Protein AF-A0A940QGY1-F1 (afdb_monomer_lite)

Secondary structure (DSSP, 8-state):
--HHHHHHHHHTTSGGGHHHHHHHHHHHHHHHHHHHHHHHHHHHHHHHHHS-STTHHHHHHHHHHHHHHGGGS-HHHHHHHHHHHHHHHHHHHHHHHHHTHHHHHHHHHHHHHHH-

Structure (mmCIF, N/CA/C/O backbone):
data_AF-A0A940QGY1-F1
#
_entry.id   AF-A0A940QGY1-F1
#
loop_
_atom_site.group_PDB
_atom_site.id
_atom_site.type_symbol
_atom_site.label_atom_id
_atom_site.label_alt_id
_atom_site.label_comp_id
_atom_site.label_asym_id
_atom_site.label_entity_id
_atom_site.label_seq_id
_atom_site.pdbx_PDB_ins_code
_atom_site.Cartn_x
_atom_site.Cartn_y
_atom_site.Cartn_z
_atom_site.occupancy
_atom_site.B_iso_or_equiv
_atom_site.auth_seq_id
_atom_site.auth_comp_id
_atom_site.auth_asym_id
_atom_site.auth_atom_id
_atom_site.pdbx_PDB_model_num
ATOM 1 N N . LEU A 1 1 ? 2.947 11.093 -23.088 1.00 48.25 1 LEU A N 1
ATOM 2 C CA . LEU A 1 1 ? 3.935 10.084 -22.641 1.00 48.25 1 LEU A CA 1
ATOM 3 C C . LEU A 1 1 ? 3.428 9.461 -21.346 1.00 48.25 1 LEU A C 1
ATOM 5 O O . LEU A 1 1 ? 2.888 10.184 -20.520 1.00 48.25 1 LEU A O 1
ATOM 9 N N . SER A 1 2 ? 3.587 8.152 -21.177 1.00 69.25 2 SER A N 1
ATOM 10 C CA . SER A 1 2 ? 3.399 7.462 -19.895 1.00 69.25 2 SER A CA 1
ATOM 11 C C . SER A 1 2 ? 4.534 7.809 -18.913 1.00 69.25 2 SER A C 1
ATOM 13 O O . SER A 1 2 ? 5.599 8.272 -19.328 1.00 69.25 2 SER A O 1
ATOM 15 N N . GLY A 1 3 ? 4.301 7.618 -17.607 1.00 68.56 3 GLY A N 1
ATOM 16 C CA . GLY A 1 3 ? 5.160 8.151 -16.536 1.00 68.56 3 GLY A CA 1
ATOM 17 C C . GLY A 1 3 ? 6.610 7.648 -16.537 1.00 68.56 3 GLY A C 1
ATOM 18 O O . GLY A 1 3 ? 7.533 8.447 -16.408 1.00 68.56 3 GLY A O 1
ATOM 19 N N . SER A 1 4 ? 6.837 6.346 -16.744 1.00 71.75 4 SER A N 1
ATOM 20 C CA . SER A 1 4 ? 8.195 5.771 -16.724 1.00 71.75 4 SER A CA 1
ATOM 21 C C . SER A 1 4 ? 9.077 6.248 -17.897 1.00 71.75 4 SER A C 1
ATOM 23 O O . SER A 1 4 ? 10.173 6.739 -17.629 1.00 71.75 4 SER A O 1
ATOM 25 N N . PRO A 1 5 ? 8.619 6.234 -19.168 1.00 77.38 5 PRO A N 1
ATOM 26 C CA . PRO A 1 5 ? 9.389 6.796 -20.285 1.00 77.38 5 PRO A CA 1
ATOM 27 C C . PRO A 1 5 ? 9.684 8.298 -20.154 1.00 77.38 5 PRO A C 1
ATOM 29 O O . PRO A 1 5 ? 10.741 8.758 -20.579 1.00 77.38 5 PRO A O 1
ATOM 32 N N . LEU A 1 6 ? 8.767 9.065 -19.550 1.00 79.44 6 LEU A N 1
ATOM 33 C CA . LEU A 1 6 ? 8.957 10.491 -19.252 1.00 79.44 6 LEU A CA 1
ATOM 34 C C . LEU A 1 6 ? 10.110 10.714 -18.273 1.00 79.44 6 LEU A C 1
ATOM 36 O O . LEU A 1 6 ? 10.981 11.541 -18.535 1.00 79.44 6 LEU A O 1
ATOM 40 N N . ALA A 1 7 ? 10.128 9.957 -17.173 1.00 80.19 7 ALA A N 1
ATOM 41 C CA . ALA A 1 7 ? 11.199 10.026 -16.188 1.00 80.19 7 ALA A CA 1
ATOM 42 C C . ALA A 1 7 ? 12.543 9.627 -16.813 1.00 80.19 7 ALA A C 1
ATOM 44 O O . ALA A 1 7 ? 13.519 10.357 -16.676 1.00 80.19 7 ALA A O 1
ATOM 45 N N . THR A 1 8 ? 12.591 8.537 -17.583 1.00 74.44 8 THR A N 1
ATOM 46 C CA . THR A 1 8 ? 13.824 8.117 -18.266 1.00 74.44 8 THR A CA 1
ATOM 47 C C . THR A 1 8 ? 14.348 9.199 -19.211 1.00 74.44 8 THR A C 1
ATOM 49 O O . THR A 1 8 ? 15.531 9.528 -19.165 1.00 74.44 8 THR A O 1
ATOM 52 N N . ASN A 1 9 ? 13.476 9.827 -20.005 1.00 79.94 9 ASN A N 1
ATOM 53 C CA . ASN A 1 9 ? 13.872 10.930 -20.883 1.00 79.94 9 ASN A CA 1
ATOM 54 C C . ASN A 1 9 ? 14.375 12.159 -20.111 1.00 79.94 9 ASN A C 1
ATOM 56 O O . ASN A 1 9 ? 15.318 12.805 -20.558 1.00 79.94 9 ASN A O 1
ATOM 60 N N . ALA A 1 10 ? 13.798 12.460 -18.946 1.00 79.62 10 ALA A N 1
ATOM 61 C CA . ALA A 1 10 ? 14.255 13.556 -18.092 1.00 79.62 10 ALA A CA 1
ATOM 62 C C . ALA A 1 10 ? 15.631 13.286 -17.453 1.00 79.62 10 ALA A C 1
ATOM 64 O O . ALA A 1 10 ? 16.401 14.217 -17.237 1.00 79.62 10 ALA A O 1
ATOM 65 N N . PHE A 1 11 ? 15.969 12.025 -17.172 1.00 78.81 11 PHE A N 1
ATOM 66 C CA . PHE A 1 11 ? 17.264 11.645 -16.596 1.00 78.81 11 PHE A CA 1
ATOM 67 C C . PHE A 1 11 ? 18.349 11.364 -17.647 1.00 78.81 11 PHE A C 1
ATOM 69 O O . PHE A 1 11 ? 19.535 11.412 -17.321 1.00 78.81 11 PHE A O 1
ATOM 76 N N . ASN A 1 12 ? 17.979 11.163 -18.916 1.00 77.38 12 ASN A N 1
ATOM 77 C CA . ASN A 1 12 ? 18.914 11.022 -20.043 1.00 77.38 12 ASN A CA 1
ATOM 78 C C . ASN A 1 12 ? 19.700 12.306 -20.372 1.00 77.38 12 ASN A C 1
ATOM 80 O O . ASN A 1 12 ? 20.578 12.284 -21.229 1.00 77.38 12 ASN A O 1
ATOM 84 N N . VAL A 1 13 ? 19.421 13.414 -19.682 1.00 80.81 13 VAL A N 1
ATOM 85 C CA . VAL A 1 13 ? 20.214 14.653 -19.747 1.00 80.81 13 VAL A CA 1
ATOM 86 C C . VAL A 1 13 ? 21.582 14.473 -19.061 1.00 80.81 13 VAL A C 1
ATOM 88 O O . VAL A 1 13 ? 22.512 15.237 -19.309 1.00 80.81 13 VAL A O 1
ATOM 91 N N . LEU A 1 14 ? 21.730 13.446 -18.214 1.00 79.56 14 LEU A N 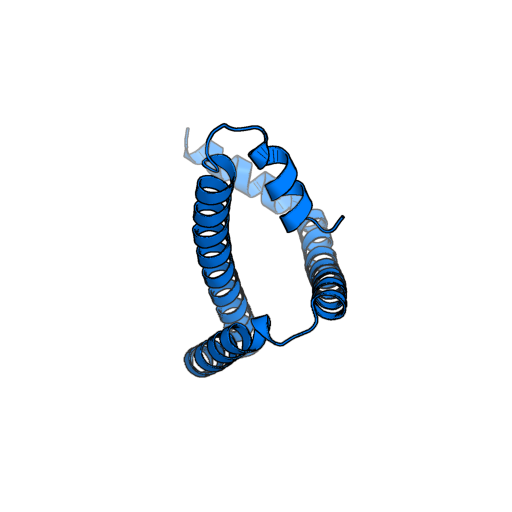1
ATOM 92 C CA . LEU A 1 14 ? 23.000 13.085 -17.588 1.00 79.56 14 LEU A CA 1
ATOM 93 C C . LEU A 1 14 ? 23.915 12.330 -18.570 1.00 79.56 14 LEU A C 1
ATOM 95 O O . LEU A 1 14 ? 23.450 11.443 -19.290 1.00 79.56 14 LEU A O 1
ATOM 99 N N . PRO A 1 15 ? 25.229 12.616 -18.573 1.00 75.50 15 PRO A N 1
ATOM 100 C CA . PRO A 1 15 ? 26.168 11.977 -19.486 1.00 75.50 15 PRO A CA 1
ATOM 101 C C . PRO A 1 15 ? 26.286 10.464 -19.237 1.00 75.50 15 PRO A C 1
ATOM 103 O O . PRO A 1 15 ? 26.269 9.997 -18.099 1.00 75.50 15 PRO A O 1
ATOM 106 N N . GLY A 1 16 ? 26.450 9.689 -20.314 1.00 71.62 16 GLY A N 1
ATOM 107 C CA . GLY A 1 16 ? 26.856 8.279 -20.249 1.00 71.62 16 GLY A CA 1
ATOM 108 C C . GLY A 1 16 ? 25.812 7.293 -19.710 1.00 71.62 16 GLY A C 1
ATOM 109 O O . GLY A 1 16 ? 26.184 6.354 -19.013 1.00 71.62 16 GLY A O 1
ATOM 110 N N . ASN A 1 17 ? 24.517 7.483 -19.998 1.00 78.44 17 ASN A N 1
ATOM 111 C CA . ASN A 1 17 ? 23.403 6.632 -19.528 1.00 78.44 17 ASN A CA 1
ATOM 112 C C . ASN A 1 17 ? 23.288 6.496 -17.992 1.00 78.44 17 ASN A C 1
ATOM 114 O O . ASN A 1 17 ? 22.461 5.726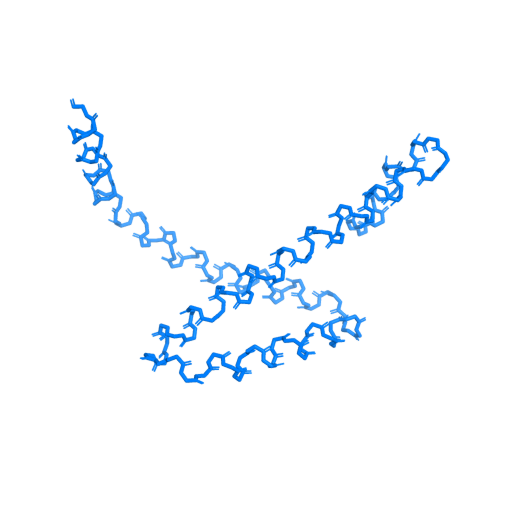 -17.499 1.00 78.44 17 ASN A O 1
ATOM 118 N N . LEU A 1 18 ? 24.066 7.264 -17.217 1.00 82.69 18 LEU A N 1
ATOM 119 C CA . LEU A 1 18 ? 24.080 7.230 -15.750 1.00 82.69 18 LEU A CA 1
ATOM 120 C C . LEU A 1 18 ? 22.692 7.478 -15.154 1.00 82.69 18 LEU A C 1
ATOM 122 O O . LEU A 1 18 ? 22.284 6.779 -14.226 1.00 82.69 18 LEU A O 1
ATOM 126 N N . GLY A 1 19 ? 21.937 8.419 -15.726 1.00 82.50 19 GLY A N 1
ATOM 127 C CA . GLY A 1 19 ? 20.578 8.722 -15.285 1.00 82.50 19 GLY A CA 1
ATOM 128 C C . GLY A 1 19 ? 19.616 7.540 -15.421 1.00 82.50 19 GLY A C 1
ATOM 129 O O . GLY A 1 19 ? 18.829 7.284 -14.511 1.00 82.50 19 GLY A O 1
ATOM 130 N N . MET A 1 20 ? 19.722 6.767 -16.506 1.00 83.06 20 MET A N 1
ATOM 131 C CA . MET A 1 20 ? 18.893 5.579 -16.725 1.00 83.06 20 MET A CA 1
ATOM 132 C C . MET A 1 20 ? 19.202 4.477 -15.703 1.00 83.06 20 MET A C 1
ATOM 134 O O . MET A 1 20 ? 18.278 3.883 -15.141 1.00 83.06 20 MET A O 1
ATOM 138 N N . TYR A 1 21 ? 20.484 4.221 -15.419 1.00 86.25 21 TYR A N 1
ATOM 139 C CA . TYR A 1 21 ? 20.887 3.211 -14.435 1.00 86.25 21 TYR A CA 1
ATOM 140 C C . TYR A 1 21 ? 20.457 3.588 -13.015 1.00 86.25 21 TYR A C 1
ATOM 142 O O . TYR A 1 21 ? 19.875 2.758 -12.315 1.00 86.25 21 TYR A O 1
ATOM 150 N N . MET A 1 22 ? 20.669 4.844 -12.606 1.00 87.38 22 MET A N 1
ATOM 151 C CA . MET A 1 22 ? 20.226 5.331 -11.296 1.00 87.38 22 MET A CA 1
ATOM 152 C C . MET A 1 22 ? 18.707 5.223 -11.137 1.00 87.38 22 MET A C 1
ATOM 154 O O . MET A 1 22 ? 18.233 4.708 -10.124 1.00 87.38 22 MET A O 1
ATOM 158 N N . LEU A 1 23 ? 17.942 5.654 -12.147 1.00 88.31 23 LEU A N 1
ATOM 159 C CA . LEU A 1 23 ? 16.482 5.583 -12.129 1.00 88.31 23 LEU A CA 1
ATOM 160 C C . LEU A 1 23 ? 15.986 4.134 -12.044 1.00 88.31 23 LEU A C 1
ATOM 162 O O . LEU A 1 23 ? 15.086 3.836 -11.264 1.00 88.31 23 LEU A O 1
ATOM 166 N N . THR A 1 24 ? 16.597 3.222 -12.802 1.00 88.00 24 THR A N 1
ATOM 167 C CA . THR A 1 24 ? 16.225 1.799 -12.794 1.00 88.00 24 THR A CA 1
ATOM 168 C C . THR A 1 24 ? 16.459 1.172 -11.420 1.00 88.00 24 THR A C 1
ATOM 170 O O . THR A 1 24 ? 15.573 0.497 -10.897 1.00 88.00 24 THR A O 1
ATOM 173 N N . ILE A 1 25 ? 17.613 1.438 -10.798 1.00 91.19 25 ILE A N 1
ATOM 174 C CA . ILE A 1 25 ? 17.926 0.952 -9.446 1.00 91.19 25 ILE A CA 1
ATOM 175 C C . ILE A 1 25 ? 16.941 1.537 -8.423 1.00 91.19 25 ILE A C 1
ATOM 177 O O . ILE A 1 25 ? 16.400 0.805 -7.595 1.00 91.19 25 ILE A O 1
ATOM 181 N N . ALA A 1 26 ? 16.653 2.838 -8.502 1.00 91.06 26 ALA A N 1
ATOM 182 C CA . ALA A 1 26 ? 15.708 3.497 -7.604 1.00 91.06 26 ALA A CA 1
ATOM 183 C C . ALA A 1 26 ? 14.291 2.910 -7.719 1.00 91.06 26 ALA A C 1
ATOM 185 O O . ALA A 1 26 ? 13.676 2.582 -6.704 1.00 91.06 26 ALA A O 1
ATOM 186 N N . ILE A 1 27 ? 13.788 2.716 -8.943 1.00 91.31 27 ILE A N 1
ATOM 187 C CA . ILE A 1 27 ? 12.470 2.115 -9.191 1.00 91.31 27 ILE A CA 1
ATOM 188 C C . ILE A 1 27 ? 12.438 0.659 -8.719 1.00 91.31 27 ILE A C 1
ATOM 190 O O . ILE A 1 27 ? 11.428 0.230 -8.163 1.00 91.31 27 ILE A O 1
ATOM 194 N N . MET A 1 28 ? 13.523 -0.100 -8.882 1.00 92.19 28 MET A N 1
ATOM 195 C CA . MET A 1 28 ? 13.612 -1.475 -8.383 1.00 92.19 28 MET A CA 1
ATOM 196 C C . MET A 1 28 ? 13.431 -1.528 -6.859 1.00 92.19 28 MET A C 1
ATOM 198 O O . MET A 1 28 ? 12.570 -2.256 -6.369 1.00 92.19 28 MET A O 1
ATOM 202 N N . PHE A 1 29 ? 14.176 -0.718 -6.103 1.00 94.62 29 PHE A N 1
ATOM 203 C CA . PHE A 1 29 ? 14.031 -0.682 -4.644 1.00 94.62 29 PHE A CA 1
ATOM 204 C C . PHE A 1 29 ? 12.672 -0.132 -4.203 1.00 94.62 29 PHE A C 1
ATOM 206 O O . PHE A 1 29 ? 12.052 -0.684 -3.296 1.00 94.62 29 PHE A O 1
ATOM 213 N N . PHE A 1 30 ? 12.184 0.925 -4.853 1.00 93.38 30 PHE A N 1
ATOM 214 C CA . PHE A 1 30 ? 10.891 1.529 -4.539 1.00 93.38 30 PHE A CA 1
ATOM 215 C C . PHE A 1 30 ? 9.720 0.575 -4.805 1.00 93.38 30 PHE A C 1
ATOM 217 O O . PHE A 1 30 ? 8.826 0.432 -3.971 1.00 93.38 30 PHE A O 1
ATOM 224 N N . SER A 1 31 ? 9.725 -0.113 -5.947 1.00 92.31 31 SER A N 1
ATOM 225 C CA . SER A 1 31 ? 8.695 -1.102 -6.277 1.00 92.31 31 SER A CA 1
ATOM 226 C C . SER A 1 31 ? 8.738 -2.288 -5.316 1.00 92.31 31 SER A C 1
ATOM 228 O O . SER A 1 31 ? 7.689 -2.694 -4.818 1.00 92.31 31 SER A O 1
ATOM 230 N N . PHE A 1 32 ? 9.929 -2.783 -4.965 1.00 93.94 32 PHE A N 1
ATOM 231 C CA . PHE A 1 32 ? 10.082 -3.871 -4.001 1.00 93.94 32 PHE A CA 1
ATOM 232 C C . PHE A 1 32 ? 9.504 -3.522 -2.622 1.00 93.94 32 PHE A C 1
ATOM 234 O O . PHE A 1 32 ? 8.699 -4.279 -2.077 1.00 93.94 32 PHE A O 1
ATOM 241 N N . THR A 1 33 ? 9.857 -2.363 -2.059 1.00 94.69 33 THR A N 1
ATOM 242 C CA . THR A 1 33 ? 9.339 -1.948 -0.744 1.00 94.69 33 THR A CA 1
ATOM 243 C C . THR A 1 33 ? 7.837 -1.682 -0.779 1.00 94.69 33 THR A C 1
ATOM 245 O O . THR A 1 33 ? 7.130 -2.046 0.162 1.00 94.69 33 THR A O 1
ATOM 248 N N . THR A 1 34 ? 7.331 -1.128 -1.883 1.00 93.94 34 THR A N 1
ATOM 249 C CA . THR A 1 34 ? 5.897 -0.901 -2.095 1.00 93.94 34 THR A CA 1
ATOM 250 C C . THR A 1 34 ? 5.132 -2.225 -2.099 1.00 93.94 34 THR A C 1
ATOM 252 O O . THR A 1 34 ? 4.169 -2.376 -1.350 1.00 93.94 34 THR A O 1
ATOM 255 N N . ILE A 1 35 ? 5.592 -3.218 -2.864 1.00 94.19 35 ILE A N 1
ATOM 256 C CA . ILE A 1 35 ? 4.993 -4.560 -2.925 1.00 94.19 35 ILE A CA 1
ATOM 257 C C . ILE A 1 35 ? 4.925 -5.206 -1.531 1.00 94.19 35 ILE A C 1
ATOM 259 O O . ILE A 1 35 ? 3.890 -5.746 -1.137 1.00 94.19 35 ILE A O 1
ATOM 263 N N . LE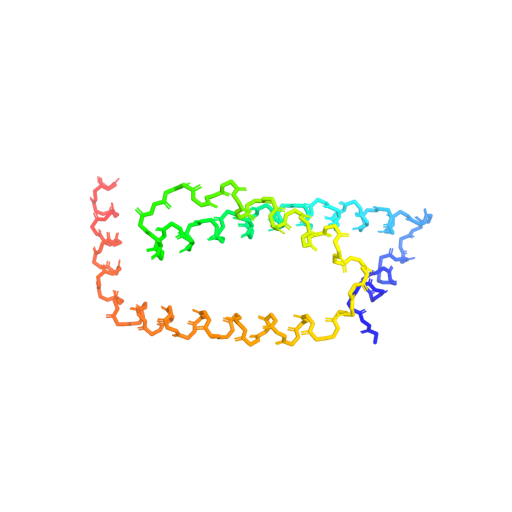U A 1 36 ? 6.002 -5.119 -0.746 1.00 93.62 36 LEU A N 1
ATOM 264 C CA . LEU A 1 36 ? 6.008 -5.652 0.619 1.00 93.62 36 LEU A CA 1
ATOM 265 C C . LEU A 1 36 ? 5.012 -4.928 1.532 1.00 93.62 36 LEU A C 1
ATOM 267 O O . LEU A 1 36 ? 4.289 -5.579 2.290 1.00 93.62 36 LEU A O 1
ATOM 271 N N . GLY A 1 37 ? 4.942 -3.597 1.440 1.00 94.75 37 GLY A N 1
ATOM 272 C CA . GLY A 1 37 ? 3.984 -2.794 2.197 1.00 94.75 37 GLY A CA 1
ATOM 273 C C . GLY A 1 37 ? 2.543 -3.207 1.901 1.00 94.75 37 GLY A C 1
ATOM 274 O O . GLY A 1 37 ? 1.784 -3.520 2.820 1.00 94.75 37 GLY A O 1
ATOM 275 N N . TRP A 1 38 ? 2.180 -3.300 0.621 1.00 93.50 38 TRP A N 1
ATOM 276 C CA . TRP A 1 38 ? 0.838 -3.707 0.197 1.00 93.50 38 TRP A CA 1
ATOM 277 C C . TRP A 1 38 ? 0.500 -5.152 0.580 1.00 93.50 38 TRP A C 1
ATOM 279 O O . TRP A 1 38 ? -0.625 -5.409 1.013 1.00 93.50 38 TRP A O 1
ATOM 289 N N . SER A 1 39 ? 1.464 -6.080 0.525 1.00 94.81 39 SER A N 1
ATOM 290 C CA . SER A 1 39 ? 1.268 -7.441 1.043 1.00 94.81 39 SER A CA 1
ATOM 291 C C . SER A 1 39 ? 0.896 -7.439 2.526 1.00 94.81 39 SER A C 1
ATOM 293 O O . SER A 1 39 ? 0.019 -8.200 2.939 1.00 94.81 39 SER A O 1
ATOM 295 N N . TYR A 1 40 ? 1.566 -6.617 3.336 1.00 93.94 40 TYR A N 1
ATOM 296 C CA . TYR A 1 40 ? 1.308 -6.545 4.772 1.00 93.94 40 TYR A CA 1
ATOM 297 C C . TYR A 1 40 ? -0.044 -5.893 5.082 1.00 93.94 40 TYR A C 1
ATOM 299 O O . TYR A 1 40 ? -0.797 -6.406 5.912 1.00 93.94 40 TYR A O 1
ATOM 307 N N . TYR A 1 41 ? -0.385 -4.795 4.399 1.00 92.50 41 TYR A N 1
ATOM 308 C CA . TYR A 1 41 ? -1.694 -4.156 4.556 1.00 92.50 41 TYR A CA 1
ATOM 309 C C . TYR A 1 41 ? -2.834 -5.119 4.211 1.00 92.50 41 TYR A C 1
ATOM 311 O O . TYR A 1 41 ? -3.765 -5.264 5.004 1.00 92.50 41 TYR A O 1
ATOM 319 N N . GLY A 1 42 ? -2.721 -5.849 3.097 1.00 92.31 42 GLY A N 1
ATOM 320 C CA . GLY A 1 42 ? -3.700 -6.864 2.708 1.00 92.31 42 GLY A CA 1
ATOM 321 C C . GLY A 1 42 ? -3.852 -7.983 3.744 1.00 92.31 42 GLY A C 1
ATOM 322 O O . GLY A 1 42 ? -4.974 -8.355 4.085 1.00 92.31 42 GLY A O 1
ATOM 323 N N . GLU A 1 43 ? -2.745 -8.459 4.325 1.00 94.00 43 GLU A N 1
ATOM 324 C CA . GLU A 1 43 ? -2.771 -9.451 5.410 1.00 94.00 43 GLU A CA 1
ATOM 325 C C . GLU A 1 43 ? -3.542 -8.929 6.633 1.00 94.00 43 GLU A C 1
ATOM 327 O O . GLU A 1 43 ? -4.353 -9.651 7.213 1.00 94.00 43 GLU A O 1
ATOM 332 N N . ARG A 1 44 ? -3.348 -7.663 7.018 1.00 93.38 44 ARG A N 1
ATOM 333 C CA . ARG A 1 44 ? -4.075 -7.063 8.148 1.00 93.38 44 ARG A CA 1
ATOM 334 C C . ARG A 1 44 ? -5.559 -6.881 7.863 1.00 93.38 44 ARG A C 1
ATOM 336 O O . ARG A 1 44 ? -6.363 -7.188 8.742 1.00 93.38 44 ARG A O 1
ATOM 343 N N . CYS A 1 45 ? -5.928 -6.469 6.653 1.00 91.19 45 CYS A N 1
ATOM 344 C CA . CYS A 1 45 ? -7.329 -6.407 6.234 1.00 91.19 45 CYS A CA 1
ATOM 345 C C . CYS A 1 45 ? -7.989 -7.795 6.266 1.00 91.19 45 CYS A C 1
ATOM 347 O O . CYS A 1 45 ? -9.108 -7.935 6.757 1.00 91.19 45 CYS A O 1
ATOM 349 N N . LEU A 1 46 ? -7.280 -8.835 5.817 1.00 93.50 46 LEU A N 1
ATOM 350 C CA . LEU A 1 46 ? -7.776 -10.211 5.842 1.00 93.50 46 LEU A CA 1
ATOM 351 C C . LEU A 1 46 ? -7.984 -10.728 7.269 1.00 93.50 46 LEU A C 1
ATOM 353 O O . LEU A 1 46 ? -9.009 -11.345 7.555 1.00 93.50 46 LEU A O 1
ATOM 357 N N . VAL A 1 47 ? -7.040 -10.461 8.174 1.00 94.38 47 VAL A N 1
ATOM 358 C CA . VAL A 1 47 ? -7.175 -10.826 9.593 1.00 94.38 47 VAL A CA 1
ATOM 359 C C . VAL A 1 47 ? -8.336 -10.074 10.240 1.00 94.38 47 VAL A C 1
ATOM 361 O O . VAL A 1 47 ? -9.088 -10.678 10.997 1.00 94.38 47 VAL A O 1
ATOM 364 N N . TYR A 1 48 ? -8.520 -8.789 9.925 1.00 91.31 48 TYR A N 1
ATOM 365 C CA . TYR A 1 48 ? -9.652 -8.005 10.421 1.00 91.31 48 TYR A CA 1
ATOM 366 C C . TYR A 1 48 ? -10.997 -8.580 9.953 1.00 91.31 48 TYR A C 1
ATOM 368 O O . TYR A 1 48 ? -11.921 -8.705 10.749 1.00 91.31 48 TYR A O 1
ATOM 376 N N . MET A 1 49 ? -11.089 -8.993 8.685 1.00 90.38 49 MET A N 1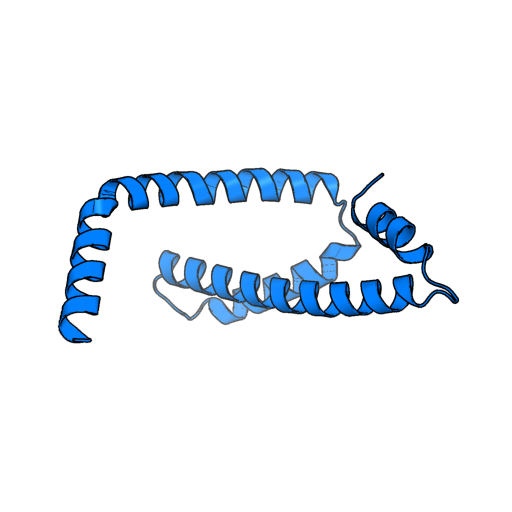
ATOM 377 C CA . MET A 1 49 ? -12.317 -9.544 8.106 1.00 90.38 49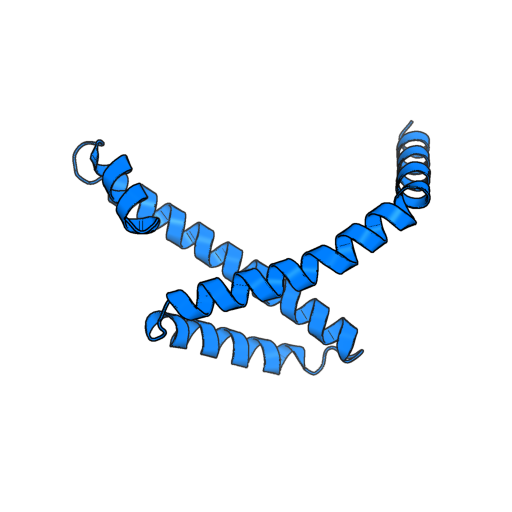 MET A CA 1
ATOM 378 C C . MET A 1 49 ? -12.624 -10.972 8.579 1.00 90.38 49 MET A C 1
ATOM 380 O O . MET A 1 49 ? -13.777 -11.313 8.816 1.00 90.38 49 MET A O 1
ATOM 384 N N . THR A 1 50 ? -11.605 -11.827 8.695 1.00 90.62 50 THR A N 1
ATOM 385 C CA . THR A 1 50 ? -11.786 -13.253 9.026 1.00 90.62 50 THR A CA 1
ATOM 386 C C . THR A 1 50 ? -11.659 -13.553 10.519 1.00 90.62 50 THR A C 1
ATOM 388 O O . THR A 1 50 ? -11.968 -14.663 10.949 1.00 90.62 50 THR A O 1
ATOM 391 N N . GLY A 1 51 ? -11.158 -12.603 11.315 1.00 90.31 51 GLY A N 1
ATOM 392 C CA . GLY A 1 51 ? -10.869 -12.783 12.739 1.00 90.31 51 GLY A CA 1
ATOM 393 C C . GLY A 1 51 ? -9.768 -13.811 13.032 1.00 90.31 51 GLY A C 1
ATOM 394 O O . GLY A 1 51 ? -9.561 -14.180 14.186 1.00 90.31 51 GLY A O 1
ATOM 395 N N . THR A 1 52 ? -9.061 -14.315 12.014 1.00 89.19 52 THR A N 1
ATOM 396 C CA . THR A 1 52 ? -8.064 -15.381 12.159 1.00 89.19 52 THR A CA 1
ATOM 397 C C . THR A 1 52 ? -6.836 -15.144 11.284 1.00 89.19 52 THR A C 1
ATOM 399 O O . THR A 1 52 ? -6.910 -14.564 10.209 1.00 89.19 52 THR A O 1
ATOM 402 N N . THR A 1 53 ? -5.682 -15.637 11.732 1.00 89.56 53 THR A N 1
ATOM 403 C CA . THR A 1 53 ? -4.401 -15.562 11.006 1.00 89.56 53 THR A CA 1
ATOM 404 C C . THR A 1 53 ? -4.144 -16.769 10.103 1.00 89.56 53 THR A C 1
ATOM 406 O O . THR A 1 53 ? -3.129 -16.829 9.407 1.00 89.56 53 THR A O 1
ATOM 409 N N . LYS A 1 54 ? -5.057 -17.751 10.089 1.00 86.44 54 LYS A N 1
ATOM 410 C CA . LYS A 1 54 ? -4.892 -19.000 9.326 1.00 86.44 54 LYS A CA 1
ATOM 411 C C . LYS A 1 54 ? -4.778 -18.757 7.817 1.00 86.44 54 LYS A C 1
ATOM 413 O O . LYS A 1 54 ? -4.021 -19.452 7.143 1.00 86.44 54 LYS A O 1
ATOM 418 N N . TRP A 1 55 ? -5.475 -17.748 7.297 1.00 90.25 55 TRP A N 1
ATOM 419 C CA . TRP A 1 55 ? -5.520 -17.442 5.864 1.00 90.25 55 TRP A CA 1
ATOM 420 C C . TRP A 1 55 ? -4.300 -16.667 5.348 1.00 90.25 55 TRP A C 1
ATOM 422 O O . TRP A 1 55 ? -4.115 -16.552 4.138 1.00 90.25 55 TRP A O 1
ATOM 432 N N . ASN A 1 56 ? -3.418 -16.196 6.232 1.00 91.56 56 ASN A N 1
ATOM 433 C CA . ASN A 1 56 ? -2.302 -15.320 5.862 1.00 91.56 56 ASN A CA 1
ATOM 434 C C . ASN A 1 56 ? -1.314 -15.999 4.904 1.00 91.56 56 ASN A C 1
ATOM 436 O O . ASN A 1 56 ? -0.798 -15.365 3.985 1.00 91.56 56 ASN A O 1
ATOM 440 N N . LYS A 1 57 ? -1.062 -17.303 5.089 1.00 91.56 57 LYS A N 1
ATOM 441 C CA . LYS A 1 57 ? -0.181 -18.068 4.192 1.00 91.56 57 LYS A CA 1
ATOM 442 C C . LYS A 1 57 ? -0.780 -18.194 2.792 1.00 91.56 57 LYS A C 1
ATOM 444 O O . LYS A 1 57 ? -0.073 -17.981 1.815 1.00 91.56 57 LYS A O 1
ATOM 449 N N . VAL A 1 58 ? -2.078 -18.488 2.709 1.00 93.31 58 VAL A N 1
ATOM 450 C CA . VAL A 1 58 ? -2.801 -18.599 1.432 1.00 93.31 58 VAL A CA 1
ATOM 451 C C . VAL A 1 58 ? -2.780 -17.259 0.702 1.00 93.31 58 VAL A C 1
ATOM 453 O O . VAL A 1 58 ? -2.422 -17.209 -0.471 1.00 93.31 58 VAL A O 1
ATOM 456 N N . PHE A 1 59 ? -3.057 -16.163 1.414 1.00 94.75 59 PHE A N 1
ATOM 457 C CA . PHE A 1 59 ? -2.994 -14.814 0.857 1.00 94.75 59 PHE A CA 1
ATOM 458 C C . PHE A 1 59 ? -1.617 -14.482 0.275 1.00 94.75 59 PHE A C 1
ATOM 460 O O . PHE A 1 59 ? -1.539 -14.010 -0.853 1.00 94.75 59 PHE A O 1
ATOM 467 N N . LYS A 1 60 ? -0.524 -14.782 0.992 1.00 94.19 60 LYS A N 1
ATOM 468 C CA . LYS A 1 60 ? 0.843 -14.536 0.496 1.00 94.19 60 LYS A CA 1
ATOM 469 C C . LYS A 1 60 ? 1.156 -15.316 -0.775 1.00 94.19 60 LYS A C 1
ATOM 471 O O . LYS A 1 60 ? 1.748 -14.753 -1.689 1.00 94.19 60 LYS A O 1
ATOM 476 N N . VAL A 1 61 ? 0.740 -16.581 -0.854 1.00 95.56 61 VAL A N 1
ATOM 477 C CA . VAL A 1 61 ? 0.933 -17.399 -2.063 1.00 95.56 61 VAL A CA 1
ATOM 478 C C . VAL A 1 61 ? 0.186 -16.790 -3.251 1.00 95.56 61 VAL A C 1
ATOM 480 O O . VAL A 1 61 ? 0.778 -16.610 -4.313 1.00 95.56 61 VAL A O 1
ATOM 483 N N . VAL A 1 62 ? -1.080 -16.405 -3.062 1.00 95.31 62 VAL A N 1
ATOM 484 C CA . VAL A 1 62 ? -1.886 -15.750 -4.108 1.00 95.31 62 VAL A CA 1
ATOM 485 C C . VAL A 1 62 ? -1.284 -14.401 -4.514 1.00 95.31 62 VAL A C 1
ATOM 487 O O . VAL A 1 62 ? -1.201 -14.098 -5.700 1.00 95.31 62 VAL A O 1
ATOM 490 N N . TYR A 1 63 ? -0.813 -13.610 -3.550 1.00 94.81 63 TYR A N 1
ATOM 491 C CA . TYR A 1 63 ? -0.204 -12.304 -3.793 1.00 94.81 63 TYR A CA 1
ATOM 492 C C . TYR A 1 63 ? 1.089 -12.413 -4.615 1.00 94.81 63 TYR A C 1
ATOM 494 O O . TYR A 1 63 ? 1.264 -11.691 -5.594 1.00 94.81 63 TYR A O 1
ATOM 502 N N . ILE A 1 64 ? 1.966 -13.367 -4.281 1.00 95.12 64 ILE A N 1
ATOM 503 C CA . ILE A 1 64 ? 3.193 -13.641 -5.046 1.00 95.12 64 ILE A CA 1
ATOM 504 C C . ILE A 1 64 ? 2.856 -14.113 -6.466 1.00 95.12 64 ILE A C 1
ATOM 506 O O . ILE A 1 64 ? 3.473 -13.648 -7.424 1.00 95.12 64 ILE A O 1
ATOM 510 N N . ALA A 1 65 ? 1.856 -14.987 -6.620 1.00 95.25 65 ALA A N 1
ATOM 511 C CA . ALA A 1 65 ? 1.398 -15.425 -7.937 1.00 95.25 65 ALA A CA 1
ATOM 512 C C . ALA A 1 65 ? 0.875 -14.248 -8.780 1.00 95.25 65 ALA A C 1
ATOM 514 O O . ALA A 1 65 ? 1.217 -14.137 -9.954 1.00 95.25 65 ALA A O 1
ATOM 515 N N . ALA A 1 66 ? 0.114 -13.328 -8.181 1.00 92.44 66 ALA A N 1
ATOM 516 C CA . ALA A 1 66 ? -0.367 -12.129 -8.864 1.00 92.44 66 ALA A CA 1
ATOM 517 C C . ALA A 1 66 ? 0.783 -11.217 -9.329 1.00 92.44 66 ALA A C 1
ATOM 519 O O . ALA A 1 66 ? 0.743 -10.724 -10.453 1.00 92.44 66 ALA A O 1
ATOM 520 N N . ILE A 1 67 ? 1.836 -11.040 -8.521 1.00 93.06 67 ILE A N 1
ATOM 521 C CA . ILE A 1 67 ? 3.036 -10.279 -8.919 1.00 93.06 67 ILE A CA 1
ATOM 522 C C . ILE A 1 67 ? 3.759 -10.956 -10.082 1.00 93.06 67 ILE A C 1
ATOM 524 O O . ILE A 1 67 ? 4.182 -10.276 -11.011 1.00 93.06 67 ILE A O 1
ATOM 528 N N . ALA A 1 68 ? 3.886 -12.284 -10.053 1.00 93.31 68 ALA A N 1
ATOM 529 C CA . ALA A 1 68 ? 4.513 -13.033 -11.140 1.00 93.31 68 ALA A CA 1
ATOM 530 C C . ALA A 1 68 ? 3.731 -12.899 -12.459 1.00 93.31 68 ALA A C 1
ATOM 532 O O . ALA A 1 68 ? 4.330 -12.902 -13.532 1.00 93.31 68 ALA A O 1
ATOM 533 N N . LEU A 1 69 ? 2.406 -12.746 -12.378 1.00 92.62 69 LEU A N 1
ATOM 534 C CA . LEU A 1 69 ? 1.530 -12.541 -13.531 1.00 92.62 69 LEU A CA 1
ATOM 535 C C . LEU A 1 69 ? 1.441 -11.073 -13.982 1.00 92.62 69 LEU A C 1
ATOM 537 O O . LEU A 1 69 ? 1.104 -10.815 -15.136 1.00 92.62 69 LEU A O 1
ATOM 541 N N . ALA A 1 70 ? 1.765 -10.113 -13.112 1.00 89.19 70 ALA A N 1
ATOM 542 C CA . ALA A 1 70 ? 1.620 -8.681 -13.372 1.00 89.19 70 ALA A CA 1
ATOM 543 C C . ALA A 1 70 ? 2.304 -8.173 -14.663 1.00 89.19 70 ALA A C 1
ATOM 545 O O . ALA A 1 70 ? 1.685 -7.358 -15.346 1.00 89.19 70 ALA A O 1
ATOM 546 N N . PRO A 1 71 ? 3.505 -8.646 -15.070 1.00 89.50 71 PRO A N 1
ATOM 547 C CA . PRO A 1 71 ? 4.144 -8.213 -16.318 1.00 89.50 71 PRO A CA 1
ATOM 548 C C . PRO A 1 71 ? 3.371 -8.588 -17.590 1.00 89.50 71 PRO A C 1
ATOM 550 O O . PRO A 1 71 ? 3.607 -7.996 -18.640 1.00 89.50 71 PRO A O 1
ATOM 553 N N . PHE A 1 72 ? 2.471 -9.572 -17.509 1.00 91.19 72 PHE A N 1
ATOM 554 C CA . PHE A 1 72 ? 1.684 -10.063 -18.644 1.00 91.19 72 PHE A CA 1
ATOM 555 C C . PHE A 1 72 ? 0.308 -9.392 -18.756 1.00 91.19 72 PHE A C 1
ATOM 557 O O . PHE A 1 72 ? -0.425 -9.652 -19.709 1.00 91.19 72 PHE A O 1
ATOM 564 N N . LEU A 1 73 ? -0.064 -8.550 -17.788 1.00 88.69 73 LEU A N 1
ATOM 565 C CA . LEU A 1 73 ? -1.357 -7.877 -17.752 1.00 88.69 73 LEU A CA 1
ATOM 566 C C . LEU A 1 73 ? -1.272 -6.468 -18.348 1.00 88.69 73 LEU A C 1
ATOM 568 O O . LEU A 1 73 ? -0.268 -5.766 -18.235 1.00 88.69 73 LEU A O 1
ATOM 572 N N . THR A 1 74 ? -2.370 -6.018 -18.949 1.00 89.31 74 THR A N 1
ATOM 573 C CA . THR A 1 74 ? -2.500 -4.643 -19.440 1.00 89.31 74 THR A CA 1
ATOM 574 C C . THR A 1 74 ? -2.618 -3.665 -18.273 1.00 89.31 74 THR A C 1
ATOM 576 O O . THR A 1 74 ? -3.485 -3.824 -17.414 1.00 89.31 74 THR A O 1
ATOM 579 N N . LEU A 1 75 ? -1.791 -2.620 -18.269 1.00 85.31 75 LEU A N 1
ATOM 580 C CA . LEU A 1 75 ? -1.717 -1.655 -17.168 1.00 85.31 75 LEU A CA 1
ATOM 581 C C . LEU A 1 75 ? -2.963 -0.770 -17.034 1.00 85.31 75 LEU A C 1
ATOM 583 O O . LEU A 1 75 ? -3.344 -0.421 -15.925 1.00 85.31 75 LEU A O 1
ATOM 587 N N . GLU A 1 76 ? -3.602 -0.396 -18.139 1.00 88.06 76 GLU A N 1
ATOM 588 C CA . GLU A 1 76 ? -4.718 0.560 -18.146 1.00 88.06 76 GLU A CA 1
ATOM 589 C C . GLU A 1 76 ? -5.913 0.143 -17.259 1.00 88.06 76 GLU A C 1
ATOM 591 O O . GLU A 1 76 ? -6.276 0.916 -16.368 1.00 88.06 76 GLU A O 1
ATOM 596 N N . PRO A 1 77 ? -6.474 -1.079 -17.375 1.00 88.69 77 PRO A N 1
ATOM 597 C CA . PRO A 1 77 ? -7.529 -1.519 -16.461 1.00 88.69 77 PRO A CA 1
ATOM 598 C C . PRO A 1 77 ? -7.045 -1.690 -15.012 1.00 88.69 77 PRO A C 1
ATOM 600 O O . PRO A 1 77 ? -7.840 -1.532 -14.089 1.00 88.69 77 PRO A O 1
ATOM 603 N N . ILE A 1 78 ? -5.757 -1.979 -14.786 1.00 89.69 78 ILE A N 1
ATOM 604 C CA . ILE A 1 78 ? -5.182 -2.103 -13.435 1.00 89.69 78 ILE A CA 1
ATOM 605 C C . ILE A 1 78 ? -5.141 -0.741 -12.743 1.00 89.69 78 ILE A C 1
ATOM 607 O O . ILE A 1 78 ? -5.497 -0.648 -11.567 1.00 89.69 78 ILE A O 1
ATOM 611 N N . TRP A 1 79 ? -4.734 0.311 -13.457 1.00 89.44 79 TRP A N 1
ATOM 612 C CA . TRP A 1 79 ? -4.733 1.676 -12.934 1.00 89.44 79 TRP A CA 1
ATOM 613 C C . TRP A 1 79 ? -6.149 2.130 -12.594 1.00 89.44 79 TRP A C 1
ATOM 615 O O . TRP A 1 79 ? -6.389 2.543 -11.464 1.00 89.44 79 TRP A O 1
ATOM 625 N N . LEU A 1 80 ? -7.105 1.929 -13.509 1.00 93.44 80 LEU A N 1
ATOM 626 C CA . LEU A 1 80 ? -8.505 2.280 -13.266 1.00 93.44 80 LEU A CA 1
ATOM 627 C C . LEU A 1 80 ? -9.083 1.547 -12.047 1.00 93.44 80 LEU A C 1
ATOM 629 O O . LEU A 1 80 ? -9.727 2.162 -11.198 1.00 93.44 80 LEU A O 1
ATOM 633 N N . LEU A 1 81 ? -8.843 0.236 -11.943 1.00 92.69 81 LEU A N 1
ATOM 634 C CA . LEU A 1 81 ? -9.295 -0.554 -10.799 1.00 92.69 81 LEU A CA 1
ATOM 635 C C . LEU A 1 81 ? -8.678 -0.036 -9.494 1.00 92.69 81 LEU A C 1
ATOM 637 O O . LEU A 1 81 ? -9.394 0.125 -8.509 1.00 92.69 81 LEU A O 1
ATOM 641 N N . THR A 1 82 ? -7.373 0.247 -9.504 1.00 91.00 82 THR A N 1
ATOM 642 C CA . THR A 1 82 ? -6.622 0.742 -8.341 1.00 91.00 82 THR A CA 1
ATOM 643 C C . THR A 1 82 ? -7.121 2.110 -7.882 1.00 91.00 82 THR A C 1
ATOM 645 O O . THR A 1 82 ? -7.254 2.348 -6.682 1.00 91.00 82 THR A O 1
ATOM 648 N N . ASP A 1 83 ? -7.439 3.005 -8.814 1.00 93.62 83 ASP A N 1
ATOM 649 C CA . ASP A 1 83 ? -7.970 4.330 -8.497 1.00 93.62 83 ASP A CA 1
ATOM 650 C C . ASP A 1 83 ? -9.359 4.235 -7.853 1.00 93.62 83 ASP A C 1
ATOM 652 O O . ASP A 1 83 ? -9.615 4.872 -6.828 1.00 93.62 83 ASP A O 1
ATOM 656 N N . ILE A 1 84 ? -10.238 3.380 -8.390 1.00 95.06 84 ILE A N 1
ATOM 657 C CA . ILE A 1 84 ? -11.580 3.153 -7.832 1.00 95.06 84 ILE A CA 1
ATOM 658 C C . ILE A 1 84 ? -11.493 2.534 -6.431 1.00 95.06 84 ILE A C 1
ATOM 660 O O . ILE A 1 84 ? -12.173 2.992 -5.510 1.00 95.06 84 ILE A O 1
ATOM 664 N N . THR A 1 85 ? -10.660 1.509 -6.231 1.00 93.38 85 THR A N 1
ATOM 665 C CA . THR A 1 85 ? -10.532 0.854 -4.921 1.00 93.38 85 THR A CA 1
ATOM 666 C C . THR A 1 85 ? -9.873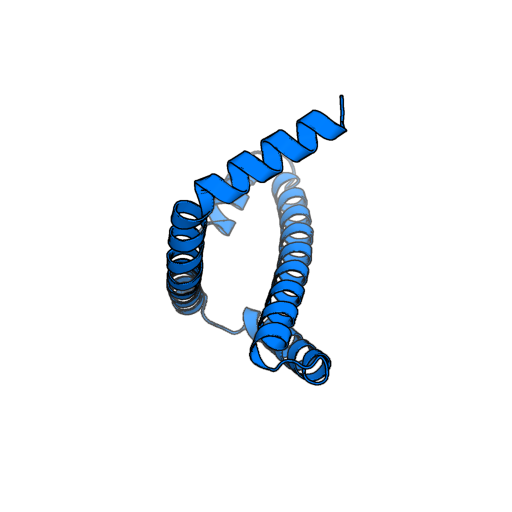 1.760 -3.884 1.00 93.38 85 THR A C 1
ATOM 668 O O . THR A 1 85 ? -10.311 1.776 -2.733 1.00 93.38 85 THR A O 1
ATOM 671 N N . ASN A 1 86 ? -8.880 2.566 -4.269 1.00 92.38 86 ASN A N 1
ATOM 672 C CA . ASN A 1 86 ? -8.273 3.554 -3.374 1.00 92.38 86 ASN A CA 1
ATOM 673 C C . ASN A 1 86 ? -9.256 4.670 -3.007 1.00 92.38 86 ASN A C 1
ATOM 675 O O . ASN A 1 86 ? -9.311 5.071 -1.842 1.00 92.38 86 ASN A O 1
ATOM 679 N N . ALA A 1 87 ? -10.077 5.131 -3.957 1.00 92.94 87 ALA A N 1
ATOM 680 C CA . ALA A 1 87 ? -11.153 6.081 -3.683 1.00 92.94 87 ALA A CA 1
ATOM 681 C C . ALA A 1 87 ? -12.170 5.499 -2.684 1.00 92.94 87 ALA A C 1
ATOM 683 O O . ALA A 1 87 ? -12.563 6.164 -1.722 1.00 92.94 87 ALA A O 1
ATOM 684 N N . LEU A 1 88 ? -12.540 4.228 -2.853 1.00 94.31 88 LEU A N 1
ATOM 685 C CA . LEU A 1 88 ? -13.435 3.539 -1.928 1.00 94.31 88 LEU A CA 1
ATOM 686 C C . LEU A 1 88 ? -12.809 3.339 -0.541 1.00 94.31 88 LEU A C 1
ATOM 688 O O . LEU A 1 88 ? -13.522 3.386 0.453 1.00 94.31 88 LEU A O 1
ATOM 692 N N . MET A 1 89 ? -11.493 3.138 -0.452 1.00 92.94 89 MET A N 1
ATOM 693 C CA . MET A 1 89 ? -10.779 3.008 0.821 1.00 92.94 89 MET A CA 1
ATOM 694 C C . MET A 1 89 ? -10.670 4.348 1.565 1.00 92.94 89 MET A C 1
ATOM 696 O O . MET A 1 89 ? -10.833 4.395 2.786 1.00 92.94 89 MET A O 1
ATOM 700 N N . ILE A 1 90 ? -10.385 5.446 0.857 1.00 93.75 90 ILE A N 1
ATOM 701 C CA . ILE A 1 90 ? -10.157 6.751 1.490 1.00 93.75 90 ILE A CA 1
ATOM 702 C C . ILE A 1 90 ? -11.454 7.398 1.984 1.00 93.75 90 ILE A C 1
ATOM 704 O O . ILE A 1 90 ? -11.444 8.015 3.048 1.00 93.75 90 ILE A O 1
ATOM 708 N N . MET A 1 91 ? -12.573 7.225 1.271 1.00 92.56 91 MET A N 1
ATOM 709 C CA . MET A 1 91 ? -13.867 7.814 1.644 1.00 92.56 91 MET A CA 1
ATOM 710 C C . MET A 1 91 ? -14.321 7.476 3.081 1.00 92.56 91 MET A C 1
ATOM 712 O O . MET A 1 91 ? -14.507 8.408 3.869 1.00 92.56 91 MET A O 1
ATOM 716 N N . PRO A 1 92 ? -14.474 6.200 3.485 1.00 91.25 92 PRO A N 1
ATOM 717 C CA . PRO A 1 92 ? -14.915 5.854 4.834 1.00 91.25 92 PRO A CA 1
ATOM 718 C C . PRO A 1 92 ? -13.878 6.243 5.894 1.00 91.25 92 PRO A C 1
ATOM 720 O O . PRO A 1 92 ? -14.250 6.747 6.954 1.00 91.25 92 PRO A O 1
ATOM 723 N N . ASN A 1 93 ? -12.582 6.081 5.599 1.00 92.62 93 ASN A N 1
ATOM 724 C CA . ASN A 1 93 ? -11.506 6.437 6.526 1.00 92.62 93 ASN A CA 1
ATOM 725 C C . ASN A 1 93 ? -11.496 7.936 6.837 1.00 92.62 93 ASN A C 1
ATOM 727 O O . ASN A 1 93 ? -11.375 8.328 7.998 1.00 92.62 93 ASN A O 1
ATOM 731 N N . LEU A 1 94 ? -11.665 8.783 5.821 1.00 93.00 94 LEU A N 1
ATOM 732 C CA . LEU A 1 94 ? -11.680 10.230 6.002 1.00 93.00 94 LEU A CA 1
ATOM 733 C C . LEU A 1 94 ? -12.905 10.684 6.805 1.00 93.00 94 LEU A C 1
ATOM 735 O O . LEU A 1 94 ? -12.769 11.494 7.722 1.00 93.00 94 LEU A O 1
ATOM 739 N N . VAL A 1 95 ? -14.087 10.129 6.518 1.00 93.25 95 VAL A N 1
ATOM 740 C CA . VAL A 1 95 ? -15.314 10.426 7.276 1.00 93.25 95 VAL A CA 1
ATOM 741 C C . VAL A 1 95 ? -15.156 10.030 8.747 1.00 93.25 95 VAL A C 1
ATOM 743 O O . VAL A 1 95 ? -15.463 10.829 9.635 1.00 93.25 95 VAL A O 1
ATOM 746 N N . ALA A 1 96 ? -14.620 8.837 9.019 1.00 92.12 96 ALA A N 1
ATOM 747 C CA . ALA A 1 96 ? -14.369 8.370 10.380 1.00 92.12 96 ALA A CA 1
ATOM 748 C C . ALA A 1 96 ? -13.365 9.265 11.124 1.00 92.12 96 ALA A C 1
ATOM 750 O O . ALA A 1 96 ? -13.612 9.644 12.269 1.00 92.12 96 ALA A O 1
ATOM 751 N N . LEU A 1 97 ? -12.267 9.668 10.475 1.00 92.31 97 LEU A N 1
ATOM 752 C CA . LEU A 1 97 ? -11.279 10.578 11.063 1.00 92.31 97 LEU A CA 1
ATOM 753 C C . LEU A 1 97 ? -11.881 11.947 11.402 1.00 92.31 97 LEU A C 1
ATOM 755 O O . LEU A 1 97 ? -11.620 12.484 12.479 1.00 92.31 97 LEU A O 1
ATOM 759 N N . LEU A 1 98 ? -12.720 12.503 10.524 1.00 93.00 98 LEU A N 1
ATOM 760 C CA . LEU A 1 98 ? -13.395 13.776 10.782 1.00 93.00 98 LEU A CA 1
ATOM 761 C C . LEU A 1 98 ? -14.384 13.676 11.949 1.00 93.00 98 LEU A C 1
ATOM 763 O O . LEU A 1 98 ? -14.439 14.590 12.777 1.00 93.00 98 LEU A O 1
ATOM 767 N N . ALA A 1 99 ? -15.123 12.568 12.054 1.00 93.56 99 ALA A N 1
ATOM 768 C CA . ALA A 1 99 ? -16.014 12.304 13.182 1.00 93.56 99 ALA A CA 1
ATOM 769 C C . ALA A 1 99 ? -15.235 12.142 14.502 1.00 93.56 99 ALA A C 1
ATOM 771 O O . ALA A 1 99 ? -15.616 12.701 15.532 1.00 93.56 99 ALA A O 1
ATOM 772 N N . LEU A 1 100 ? -14.096 11.444 14.462 1.00 93.62 100 LEU A N 1
ATOM 773 C CA . LEU A 1 100 ? -13.239 11.167 15.618 1.00 93.62 100 LEU A CA 1
ATOM 774 C C . LEU A 1 100 ? -12.238 12.287 15.938 1.00 93.62 100 LEU A C 1
ATOM 776 O O . LEU A 1 100 ? -11.461 12.155 16.885 1.00 93.62 100 LEU A O 1
ATOM 780 N N . ARG A 1 101 ? -12.275 13.424 15.226 1.00 92.25 101 ARG A N 1
ATOM 781 C CA . ARG A 1 101 ? -11.298 14.519 15.388 1.00 92.25 101 ARG A CA 1
ATOM 782 C C . ARG A 1 101 ? -11.121 14.973 16.838 1.00 92.25 101 ARG A C 1
ATOM 784 O O . ARG A 1 101 ? -10.008 15.262 17.264 1.00 92.25 101 ARG A O 1
ATOM 791 N N . LYS A 1 102 ? -12.213 15.016 17.616 1.00 90.12 102 LYS A N 1
ATOM 792 C CA . LYS A 1 102 ? -12.180 15.431 19.028 1.00 90.12 102 LYS A CA 1
ATOM 793 C C . LYS A 1 102 ? -11.390 14.444 19.890 1.00 90.12 102 LYS A C 1
ATOM 795 O O . LYS A 1 102 ? -10.642 14.878 20.758 1.00 90.12 102 LYS A O 1
ATOM 800 N N . VAL A 1 103 ? -11.536 13.143 19.627 1.00 92.50 103 VAL A N 1
ATOM 801 C CA . VAL A 1 103 ? -10.812 12.078 20.335 1.00 92.50 103 VAL A CA 1
ATOM 802 C C . VAL A 1 103 ? -9.321 12.189 20.038 1.00 92.50 103 VAL A C 1
ATOM 804 O O . VAL A 1 103 ? -8.523 12.253 20.964 1.00 92.50 103 VAL A O 1
ATOM 807 N N . VAL A 1 104 ? -8.953 12.325 18.759 1.00 90.75 104 VAL A N 1
ATOM 808 C CA . VAL A 1 104 ? -7.548 12.453 18.337 1.00 90.75 104 VAL A CA 1
ATOM 809 C C . VAL A 1 104 ? -6.878 13.670 18.977 1.00 90.75 104 VAL A C 1
ATOM 811 O O . VAL A 1 104 ? -5.779 13.549 19.513 1.00 90.75 104 VAL A O 1
ATOM 814 N N . ILE A 1 105 ? -7.540 14.833 18.978 1.00 92.19 105 ILE A N 1
ATOM 815 C CA . ILE A 1 105 ? -7.007 16.049 19.613 1.00 92.19 105 ILE A CA 1
ATOM 816 C C . ILE A 1 105 ? -6.815 15.839 21.122 1.00 92.19 105 ILE A C 1
ATOM 818 O O . ILE A 1 105 ? -5.784 16.229 21.670 1.00 92.19 105 ILE A O 1
ATOM 822 N N . ASN A 1 106 ? -7.782 15.209 21.795 1.00 93.56 106 ASN A N 1
ATOM 823 C CA . ASN A 1 106 ? -7.709 14.980 23.235 1.00 93.56 106 ASN A CA 1
ATOM 824 C C . ASN A 1 106 ? -6.565 14.024 23.614 1.00 93.56 106 ASN A C 1
ATOM 826 O O . ASN A 1 106 ? -5.776 14.342 24.501 1.00 93.56 106 ASN A O 1
ATOM 830 N N . GLU A 1 107 ? -6.427 12.904 22.900 1.00 91.75 107 GLU A N 1
ATOM 831 C CA . GLU A 1 107 ? -5.325 11.949 23.087 1.00 91.75 107 GLU A CA 1
ATOM 832 C C . GLU A 1 107 ? -3.961 12.582 22.786 1.00 91.75 107 GLU A C 1
ATOM 834 O O . GLU A 1 107 ? -3.004 12.386 23.533 1.00 91.75 107 GLU A O 1
ATOM 839 N N . THR A 1 108 ? -3.877 13.414 21.742 1.00 91.75 108 THR A N 1
ATOM 840 C CA . THR A 1 108 ? -2.643 14.136 21.392 1.00 91.75 108 THR A CA 1
ATOM 841 C C . THR A 1 108 ? -2.218 15.066 22.530 1.00 91.75 108 THR A C 1
ATOM 843 O O . THR A 1 108 ? -1.075 15.020 22.983 1.00 91.75 108 THR A O 1
ATOM 846 N N . ASN A 1 109 ? -3.148 15.866 23.060 1.00 92.69 109 ASN A N 1
ATOM 847 C CA . ASN A 1 109 ? -2.876 16.754 24.192 1.00 92.69 109 ASN A CA 1
ATOM 848 C C . ASN A 1 109 ? -2.479 15.976 25.456 1.00 92.69 109 ASN A C 1
ATOM 850 O O . ASN A 1 109 ? -1.566 16.390 26.173 1.00 92.69 109 ASN A O 1
ATOM 854 N N . ALA A 1 110 ? -3.131 14.842 25.727 1.00 93.19 110 ALA A N 1
ATOM 855 C CA . ALA A 1 110 ? -2.798 13.977 26.855 1.00 93.19 110 ALA A CA 1
ATOM 856 C C . ALA A 1 110 ? -1.392 13.366 26.725 1.00 93.19 110 ALA A C 1
ATOM 858 O O . ALA A 1 110 ? -0.644 13.350 27.705 1.00 93.19 110 ALA A O 1
ATOM 859 N N . TYR A 1 111 ? -1.009 12.915 25.527 1.00 91.94 111 TYR A N 1
ATOM 860 C CA . TYR A 1 111 ? 0.325 12.385 25.239 1.00 91.94 111 TYR A CA 1
ATOM 861 C C . TYR A 1 111 ? 1.416 13.432 25.498 1.00 91.94 111 TYR A C 1
ATOM 863 O O . TYR A 1 111 ? 2.338 13.180 26.272 1.00 91.94 111 TYR A O 1
ATOM 871 N N . PHE A 1 112 ? 1.271 14.642 24.946 1.00 94.44 112 PHE A N 1
ATOM 872 C CA . PHE A 1 112 ? 2.248 15.717 25.153 1.00 94.44 112 PHE A CA 1
ATOM 873 C C . PHE A 1 112 ? 2.299 16.225 26.596 1.00 94.44 112 PHE A C 1
ATOM 875 O O . PHE A 1 112 ? 3.353 16.663 27.050 1.00 94.44 112 PHE A O 1
ATOM 882 N N . LYS A 1 113 ? 1.189 16.144 27.341 1.00 92.94 113 LYS A N 1
ATOM 883 C CA . LYS A 1 113 ? 1.165 16.487 28.767 1.00 92.94 113 LYS A CA 1
ATOM 884 C C . LYS A 1 113 ? 1.911 15.470 29.633 1.00 92.94 113 LYS A C 1
ATOM 886 O O . LYS A 1 113 ? 2.459 15.873 30.644 1.00 92.94 113 LYS A O 1
ATOM 891 N N . LYS A 1 114 ? 1.933 14.185 29.256 1.00 88.81 114 LYS A N 1
ATOM 892 C CA . LYS A 1 114 ? 2.717 13.139 29.947 1.00 88.81 114 LYS A CA 1
ATOM 893 C C . LYS A 1 114 ? 4.210 13.182 29.619 1.00 88.81 114 LYS A C 1
ATOM 895 O O . LYS A 1 114 ? 5.001 12.603 30.352 1.00 88.81 114 LYS A O 1
ATOM 900 N N . LEU A 1 115 ? 4.569 13.785 28.487 1.00 87.31 115 LEU A N 1
ATOM 901 C CA . LEU A 1 115 ? 5.955 13.930 28.040 1.00 87.31 115 LEU A CA 1
ATOM 902 C C . LEU A 1 115 ? 6.673 15.129 28.683 1.00 87.31 115 LEU A C 1
ATOM 904 O O . LEU A 1 115 ? 7.898 15.190 28.623 1.00 87.31 115 LEU A O 1
ATOM 908 N N . LYS A 1 116 ? 5.911 16.077 29.245 1.00 59.38 116 LYS A N 1
ATOM 909 C CA . LYS A 1 116 ? 6.402 17.172 30.091 1.00 59.38 116 LYS A CA 1
ATOM 910 C C . LYS A 1 116 ? 6.415 16.747 31.551 1.00 59.38 116 LYS A C 1
ATOM 912 O O . LYS A 1 116 ? 7.350 17.188 32.248 1.00 59.38 116 LYS A O 1
#

Radius of gyration: 20.48 Å; chains: 1; bounding box: 43×36×53 Å

Sequence (116 aa):
LSGSPLATNAFNVLPGNLGMYMLTIAIMFFSFTTILGWSYYGERCLVYMTGTTKWNKVFKVVYIAAIALAPFLTLEPIWLLTDITNALMIMPNLVALLALRKVVINETNAYFKKLK

Foldseek 3Di:
DDDPVVQQVVQVVDPDSPSVVVVVVVCVVVVVVVLVVVLVVVQVVVCVVVVDNPCSVVSVVVSVVCVVCVVVDDVVVVVVVVVVVVVVVVVVVVVVCVVCVVVVVVVVVVVVVVVD

pLDDT: mean 88.98, std 7.65, range [48.25, 95.56]